Protein AF-A0A158RJI7-F1 (afdb_monomer)

pLDDT: mean 85.63, std 10.12, range [50.03, 93.5]

Nearest PDB structures (foldseek):
  5o2v-assembly1_A  TM=4.372E-01  e=3.463E+00  Homo sapiens
  1f9f-assembly2_C  TM=3.736E-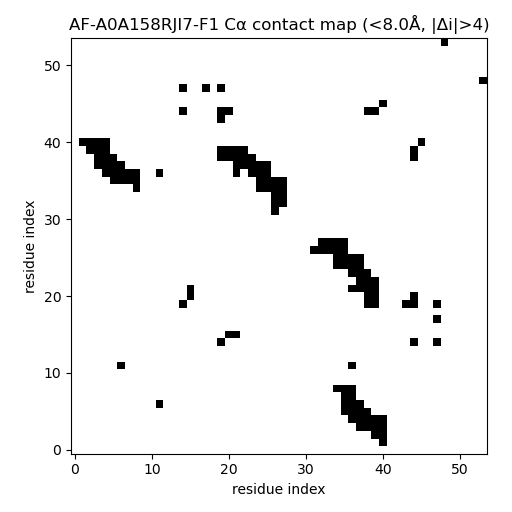01  e=4.525E+00  human papillomavirus 18
  2n8l-assembly1_A  TM=4.215E-01  e=7.723E+00  Gallus gallus

Mean predicted aligned error: 4.77 Å

Organism: Bacillus cereus (strain 03BB102) (NCBI:txid572264)

Solvent-accessible surface area (backbone atoms only — not comparable to full-atom values): 3329 Å² total; per-residue (Å²): 130,86,64,75,48,80,40,58,63,79,55,42,52,53,39,49,75,75,64,41,57,70,76,50,72,45,75,28,93,90,43,81,93,38,68,33,40,29,35,55,80,43,73,68,42,54,52,51,43,58,74,68,73,112

Radius of gyration: 11.08 Å; Cα contacts (8 Å, |Δi|>4): 71; chains: 1; bounding box: 27×24×26 Å

Secondary structure (DSSP, 8-state):
-PPEEEE-HHHHHHHHHTT--EEEEEE-TT-TT-EEEEEE-SHHHHHHHHHTT-

Foldseek 3Di:
DFDWDWDDPVVVVQCVVLPFAFDDKDQDPVDNVDITTTTGPDPSVVVSCVVVVD

Structure (mmCIF, N/CA/C/O backbone):
data_AF-A0A158RJI7-F1
#
_entry.id   AF-A0A158RJI7-F1
#
loop_
_atom_site.group_PDB
_atom_site.id
_atom_site.type_symbol
_atom_site.label_atom_id
_atom_site.label_alt_id
_atom_site.label_comp_id
_atom_site.label_asym_id
_atom_site.label_entity_id
_atom_site.label_seq_id
_atom_site.pdbx_PDB_ins_code
_atom_site.Cartn_x
_atom_site.Cartn_y
_atom_site.Cartn_z
_atom_site.occupancy
_atom_site.B_iso_or_equiv
_atom_site.auth_seq_id
_atom_site.auth_comp_id
_atom_site.auth_asym_id
_atom_site.auth_atom_id
_atom_site.pdbx_PDB_model_num
ATOM 1 N N . MET A 1 1 ? 12.192 -9.340 11.124 1.00 50.03 1 MET A N 1
ATOM 2 C CA . MET A 1 1 ? 10.807 -8.978 10.737 1.00 50.03 1 MET A CA 1
ATOM 3 C C . MET A 1 1 ? 10.864 -7.943 9.619 1.00 50.03 1 MET A C 1
ATOM 5 O O . MET A 1 1 ? 11.610 -6.979 9.765 1.00 50.03 1 MET A O 1
ATOM 9 N N . LYS A 1 2 ? 10.155 -8.145 8.495 1.00 57.69 2 LYS A N 1
ATOM 10 C CA . LYS A 1 2 ? 10.046 -7.119 7.437 1.00 57.69 2 LYS A CA 1
ATOM 11 C C . LYS A 1 2 ? 9.382 -5.871 8.043 1.00 57.69 2 LYS A C 1
ATOM 13 O O . LYS A 1 2 ? 8.384 -6.003 8.746 1.00 57.69 2 LYS A O 1
ATOM 18 N N . LYS A 1 3 ? 9.949 -4.679 7.830 1.00 61.75 3 LYS A N 1
ATOM 19 C CA . LYS A 1 3 ? 9.362 -3.430 8.340 1.00 61.75 3 LYS A CA 1
ATOM 20 C C . LYS A 1 3 ? 8.074 -3.140 7.565 1.00 61.75 3 LYS A C 1
ATOM 22 O O . LYS A 1 3 ? 8.118 -2.986 6.349 1.00 61.75 3 LYS A O 1
ATOM 27 N N . LYS A 1 4 ? 6.946 -3.078 8.271 1.00 68.81 4 LYS A N 1
ATOM 28 C CA . LYS A 1 4 ? 5.643 -2.679 7.728 1.00 68.81 4 LYS A CA 1
ATOM 29 C C . LYS A 1 4 ? 5.537 -1.152 7.765 1.00 68.81 4 LYS A C 1
ATOM 31 O O . LYS A 1 4 ? 5.921 -0.537 8.762 1.00 68.81 4 LYS A O 1
ATOM 36 N N . ARG A 1 5 ? 5.039 -0.528 6.694 1.00 74.06 5 ARG A N 1
ATOM 37 C CA . ARG A 1 5 ? 4.698 0.905 6.686 1.00 74.06 5 ARG A CA 1
ATOM 38 C C . ARG A 1 5 ? 3.194 1.073 6.523 1.00 74.06 5 ARG A C 1
ATOM 40 O O . ARG A 1 5 ? 2.618 0.503 5.604 1.00 74.06 5 ARG A O 1
ATOM 47 N N . ILE A 1 6 ? 2.607 1.861 7.419 1.00 77.19 6 ILE A N 1
ATOM 48 C CA . ILE A 1 6 ? 1.171 2.127 7.507 1.00 77.19 6 ILE A CA 1
ATOM 49 C C . ILE A 1 6 ? 0.865 3.475 6.857 1.00 77.19 6 ILE A C 1
ATOM 51 O O . ILE A 1 6 ? 1.509 4.475 7.180 1.00 77.19 6 ILE A O 1
ATOM 55 N N . PHE A 1 7 ? -0.150 3.519 5.990 1.00 82.62 7 PHE A N 1
ATOM 56 C CA . PHE A 1 7 ? -0.569 4.750 5.314 1.00 82.62 7 PHE A CA 1
ATOM 57 C C . PHE A 1 7 ? -2.080 4.998 5.395 1.00 82.62 7 PHE A C 1
ATOM 59 O O . PHE A 1 7 ? -2.884 4.070 5.491 1.00 82.62 7 PHE A O 1
ATOM 66 N N . LYS A 1 8 ? -2.463 6.283 5.324 1.00 81.81 8 LYS A N 1
ATOM 67 C CA . LYS A 1 8 ? -3.860 6.721 5.167 1.00 81.81 8 LYS A CA 1
ATOM 68 C C . LYS A 1 8 ? -4.391 6.320 3.786 1.00 81.81 8 LYS A C 1
ATOM 70 O O . LYS A 1 8 ? -3.621 6.268 2.828 1.00 81.81 8 LYS A O 1
ATOM 75 N N . LYS A 1 9 ? -5.713 6.146 3.669 1.00 86.31 9 LYS A N 1
ATOM 76 C CA . LYS A 1 9 ? -6.406 5.727 2.436 1.00 86.31 9 LYS A CA 1
ATOM 77 C C . LYS A 1 9 ? -5.976 6.508 1.184 1.00 86.31 9 LYS A C 1
ATOM 79 O O . LYS A 1 9 ? -5.553 5.898 0.213 1.00 86.31 9 LYS A O 1
ATOM 84 N N . SER A 1 10 ? -5.988 7.841 1.235 1.00 89.19 10 SER A N 1
ATOM 85 C CA . SER A 1 10 ? -5.652 8.690 0.078 1.00 89.19 10 SER A CA 1
ATOM 86 C C . SER A 1 10 ? -4.213 8.528 -0.423 1.00 89.19 10 SER A C 1
ATOM 88 O O . SER A 1 10 ? -3.937 8.694 -1.608 1.00 89.19 10 SER A O 1
ATOM 90 N N . LEU A 1 11 ? -3.276 8.207 0.469 1.00 89.62 11 LEU A N 1
ATOM 91 C CA . LEU A 1 11 ? -1.899 7.905 0.093 1.00 89.62 11 LEU A CA 1
ATOM 92 C C . LEU A 1 11 ? -1.768 6.468 -0.413 1.00 89.62 11 LEU A C 1
ATOM 94 O O . LEU A 1 11 ? -1.079 6.232 -1.399 1.00 89.62 11 LEU A O 1
ATOM 98 N N . ALA A 1 12 ? -2.454 5.523 0.226 1.00 91.69 12 ALA A N 1
ATOM 99 C CA . ALA A 1 12 ? -2.477 4.135 -0.212 1.00 91.69 1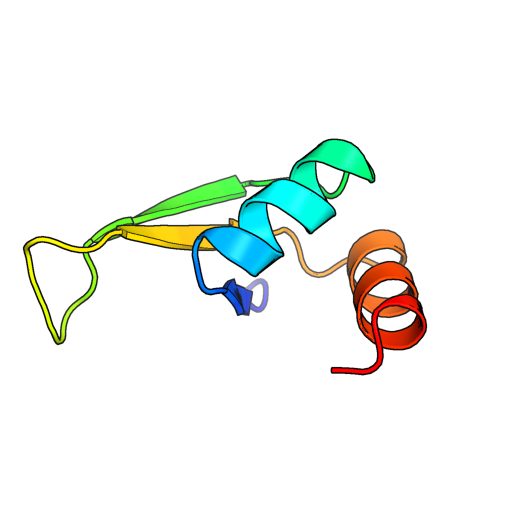2 ALA A CA 1
ATOM 100 C C . ALA A 1 12 ? -3.009 4.001 -1.648 1.00 91.69 12 ALA A C 1
ATOM 102 O O . ALA A 1 12 ? -2.386 3.325 -2.458 1.00 91.69 12 ALA A O 1
ATOM 103 N N . GLU A 1 13 ? -4.085 4.712 -1.996 1.00 92.38 13 GLU A N 1
ATOM 104 C CA . GLU A 1 13 ? -4.628 4.764 -3.361 1.00 92.38 13 GLU A CA 1
ATOM 105 C C . GLU A 1 13 ? -3.578 5.237 -4.375 1.00 92.38 13 GLU A C 1
ATOM 107 O O . GLU A 1 13 ? -3.358 4.580 -5.392 1.00 92.38 13 GLU A O 1
ATOM 112 N N . LYS A 1 14 ? -2.853 6.322 -4.070 1.00 93.19 14 LYS A N 1
ATOM 113 C CA . LYS A 1 14 ? -1.757 6.814 -4.924 1.00 93.19 14 LYS A CA 1
ATOM 114 C C . LYS A 1 14 ? -0.652 5.772 -5.089 1.00 93.19 14 LYS A C 1
ATOM 116 O O . LYS A 1 14 ? -0.186 5.542 -6.200 1.00 93.19 14 LYS A O 1
ATOM 121 N N . LEU A 1 15 ? -0.240 5.128 -3.998 1.00 92.81 15 LEU A N 1
ATOM 122 C CA . LEU A 1 15 ? 0.799 4.097 -4.022 1.00 92.81 15 LEU A CA 1
ATOM 123 C C . LEU A 1 15 ? 0.364 2.866 -4.833 1.00 92.81 15 LEU A C 1
ATOM 125 O O . LEU A 1 15 ? 1.183 2.314 -5.565 1.00 92.81 15 LEU A O 1
ATOM 129 N N . ILE A 1 16 ? -0.910 2.469 -4.763 1.00 91.62 16 ILE A N 1
ATOM 130 C CA . ILE A 1 16 ? -1.478 1.381 -5.576 1.00 91.62 16 ILE A CA 1
ATOM 131 C C . ILE A 1 16 ? -1.455 1.751 -7.062 1.00 91.62 16 ILE A C 1
ATOM 133 O O . ILE A 1 16 ? -0.998 0.949 -7.872 1.00 91.62 16 ILE A O 1
ATOM 137 N N . ILE A 1 17 ? -1.858 2.974 -7.420 1.00 93.50 17 ILE A N 1
ATOM 138 C CA . ILE A 1 17 ? -1.828 3.463 -8.811 1.00 93.50 17 ILE A CA 1
ATOM 139 C C . ILE A 1 17 ? -0.395 3.476 -9.369 1.00 93.50 17 ILE A C 1
ATOM 141 O O . ILE A 1 17 ? -0.168 3.090 -10.512 1.00 93.50 17 ILE A O 1
ATOM 145 N N . ILE A 1 18 ? 0.597 3.850 -8.553 1.00 92.31 18 ILE A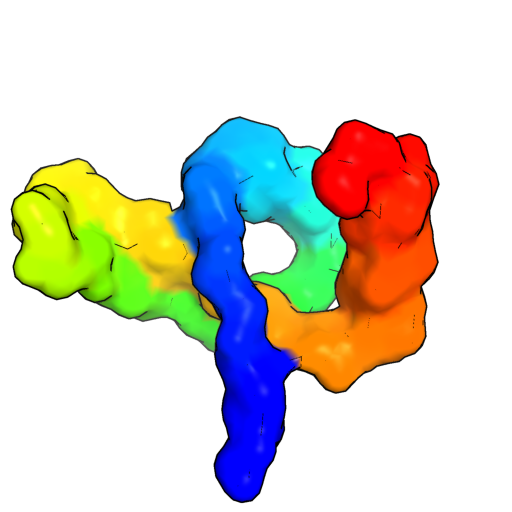 N 1
ATOM 146 C CA . ILE A 1 18 ? 2.029 3.813 -8.915 1.00 92.31 18 ILE A CA 1
ATOM 147 C C . ILE A 1 18 ? 2.560 2.359 -9.003 1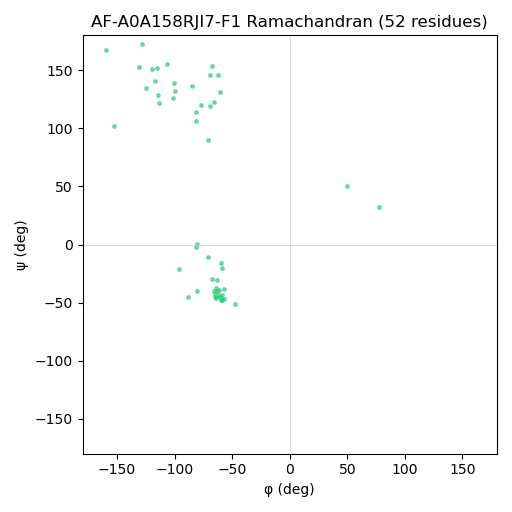.00 92.31 18 ILE A C 1
ATOM 149 O O . ILE A 1 18 ? 3.663 2.087 -9.498 1.00 92.31 18 ILE A O 1
ATOM 153 N N . GLY A 1 19 ? 1.777 1.382 -8.545 1.00 92.44 19 GLY A N 1
ATOM 154 C CA . GLY A 1 19 ? 2.109 -0.037 -8.541 1.00 92.44 19 GLY A CA 1
ATOM 155 C C . GLY A 1 19 ? 3.066 -0.427 -7.417 1.00 92.44 19 GLY A C 1
ATOM 156 O O . GLY A 1 19 ? 3.938 -1.277 -7.621 1.00 92.44 19 GLY A O 1
ATOM 15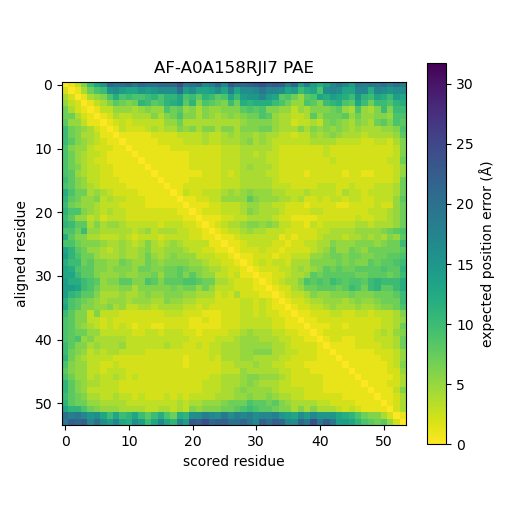7 N N . CYS A 1 20 ? 2.999 0.238 -6.263 1.00 92.94 20 CYS A N 1
ATOM 158 C CA . CYS A 1 20 ? 3.622 -0.260 -5.040 1.00 92.94 20 CYS A CA 1
ATOM 159 C C . CYS A 1 20 ? 2.877 -1.503 -4.541 1.00 92.94 20 CYS A C 1
ATOM 161 O O . CYS A 1 20 ? 1.660 -1.609 -4.670 1.00 92.94 20 CYS A O 1
ATOM 163 N N . ASN A 1 21 ? 3.620 -2.437 -3.949 1.00 91.88 21 ASN A N 1
ATOM 164 C CA . ASN A 1 21 ? 3.076 -3.725 -3.538 1.00 91.88 21 ASN A CA 1
ATOM 165 C C . ASN A 1 21 ? 2.350 -3.603 -2.190 1.00 91.88 21 ASN A C 1
ATOM 167 O O . ASN A 1 21 ? 3.006 -3.441 -1.157 1.00 91.88 21 ASN A O 1
ATOM 171 N N . LEU A 1 22 ? 1.017 -3.646 -2.208 1.00 91.56 22 LEU A N 1
ATOM 172 C CA . LEU A 1 22 ? 0.193 -3.765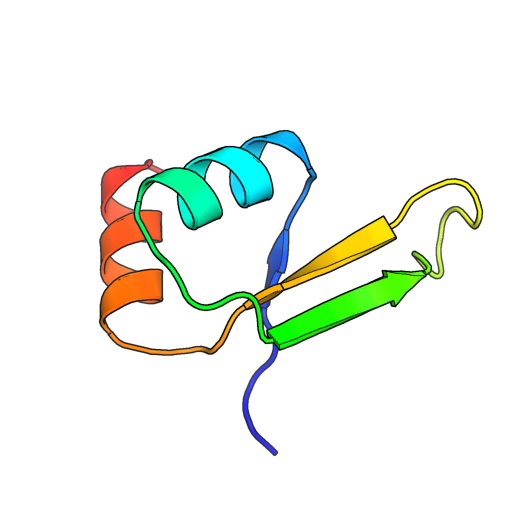 -1.006 1.00 91.56 22 LEU A CA 1
ATOM 173 C C . LEU A 1 22 ? 0.243 -5.224 -0.537 1.00 91.56 22 LEU A C 1
ATOM 175 O O . LEU A 1 22 ? -0.131 -6.119 -1.287 1.00 91.56 22 LEU A O 1
A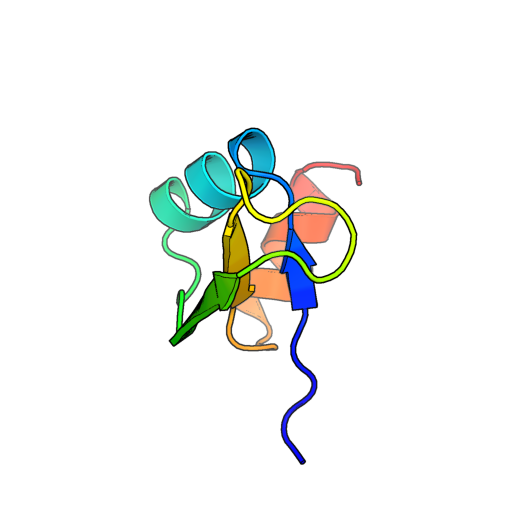TOM 179 N N . ILE A 1 23 ? 0.719 -5.461 0.683 1.00 91.12 23 ILE A N 1
ATOM 180 C CA . ILE A 1 23 ? 0.831 -6.813 1.247 1.00 91.12 23 ILE A CA 1
ATOM 181 C C . ILE A 1 23 ? -0.467 -7.202 1.949 1.00 91.12 23 ILE A C 1
ATOM 183 O O . ILE A 1 23 ? -0.938 -8.326 1.811 1.00 91.12 23 ILE A O 1
ATOM 187 N N . GLU A 1 24 ? -1.017 -6.287 2.742 1.00 89.88 24 GLU A N 1
ATOM 188 C CA . GLU A 1 24 ? -2.133 -6.574 3.639 1.00 89.88 24 GLU A CA 1
ATOM 189 C C . GLU A 1 24 ? -2.861 -5.285 4.036 1.00 89.88 24 GLU A C 1
ATOM 191 O O . GLU A 1 24 ? -2.373 -4.160 3.858 1.00 89.88 24 GLU A O 1
ATOM 196 N N . THR A 1 25 ? -4.035 -5.478 4.620 1.00 90.81 25 THR A N 1
ATOM 197 C CA . THR A 1 25 ? -4.801 -4.445 5.307 1.00 90.81 25 THR A CA 1
ATOM 198 C C . THR A 1 25 ? -5.091 -4.912 6.724 1.00 90.81 25 THR A C 1
ATOM 200 O O . THR A 1 25 ? -5.522 -6.048 6.907 1.00 90.81 25 THR A O 1
ATOM 203 N N . GLU A 1 26 ? -4.898 -4.045 7.712 1.00 87.75 26 GLU A N 1
ATOM 204 C CA . GLU A 1 26 ? -5.185 -4.353 9.119 1.00 87.75 26 GLU A CA 1
ATOM 205 C C . GLU A 1 26 ? -6.249 -3.373 9.657 1.00 87.75 26 GLU A C 1
ATOM 207 O O . GLU A 1 26 ? -6.341 -2.236 9.174 1.00 87.75 26 GLU A O 1
ATOM 212 N N . PRO A 1 27 ? -7.080 -3.766 10.638 1.00 86.94 27 PRO A N 1
ATOM 213 C CA . PRO A 1 27 ? -7.950 -2.822 11.334 1.00 86.94 27 PRO A CA 1
ATOM 214 C C . PRO A 1 27 ? -7.113 -1.774 12.079 1.00 86.94 27 PRO A C 1
ATOM 216 O O . PRO A 1 27 ? -6.023 -2.050 12.582 1.00 86.94 27 PRO A O 1
ATOM 219 N N . ASN A 1 28 ? -7.604 -0.539 12.152 1.00 84.75 28 ASN A N 1
ATOM 220 C CA . ASN A 1 28 ? -6.910 0.516 12.875 1.00 84.75 28 ASN A CA 1
ATOM 221 C C . ASN A 1 28 ? -7.201 0.416 14.379 1.00 84.75 28 ASN A C 1
ATOM 223 O O . ASN A 1 28 ? -8.304 0.705 14.832 1.00 84.75 28 ASN A O 1
ATOM 227 N N . ASN A 1 29 ? -6.171 0.113 15.170 1.00 84.06 29 ASN A N 1
ATOM 228 C CA . ASN A 1 29 ? -6.285 -0.054 16.625 1.00 84.06 29 ASN A CA 1
ATOM 229 C C . ASN A 1 29 ? -6.790 1.184 17.392 1.00 84.06 29 ASN A C 1
ATOM 231 O O . ASN A 1 29 ? -7.151 1.067 18.557 1.00 84.06 29 ASN A O 1
ATOM 235 N N . ARG A 1 30 ? -6.773 2.380 16.788 1.00 84.12 30 ARG A N 1
ATOM 236 C CA . ARG A 1 30 ? -7.295 3.613 17.407 1.00 84.12 30 ARG A CA 1
ATOM 237 C C . ARG A 1 30 ? -8.728 3.936 16.991 1.00 84.12 30 ARG A C 1
ATOM 239 O O . ARG A 1 30 ? -9.373 4.739 17.654 1.00 84.12 30 ARG A O 1
ATOM 246 N N . ASN A 1 31 ? -9.189 3.394 15.869 1.00 86.00 31 ASN A N 1
ATOM 247 C CA . ASN A 1 31 ? -10.530 3.618 15.348 1.00 86.00 31 ASN A CA 1
ATOM 248 C C . ASN A 1 31 ? -10.935 2.401 14.519 1.00 86.00 31 ASN A C 1
ATOM 250 O O . ASN A 1 31 ? -10.527 2.269 13.367 1.00 86.00 31 ASN A O 1
ATOM 254 N N . GLU A 1 32 ? -11.756 1.545 15.111 1.00 84.75 32 GLU A N 1
ATOM 255 C CA . GLU A 1 32 ? -12.221 0.281 14.534 1.00 84.75 32 GLU A CA 1
ATOM 256 C C . GLU A 1 32 ? -12.976 0.431 13.203 1.00 84.75 32 GLU A C 1
ATOM 258 O O . GLU A 1 32 ? -13.015 -0.506 12.412 1.00 84.75 32 GLU A O 1
ATOM 263 N N . ASN A 1 33 ? -13.494 1.626 12.897 1.00 86.75 33 ASN A N 1
ATOM 264 C CA . ASN A 1 33 ? -14.150 1.919 11.620 1.00 86.75 33 ASN A CA 1
ATOM 265 C C . ASN A 1 33 ? -13.161 2.246 10.486 1.00 86.75 33 ASN A C 1
ATOM 267 O O . ASN A 1 33 ? -13.575 2.527 9.359 1.00 86.75 33 ASN A O 1
ATOM 271 N N . LEU A 1 34 ? -11.854 2.273 10.767 1.00 83.38 34 LEU A N 1
ATOM 272 C CA . LEU A 1 34 ? -10.809 2.570 9.793 1.00 83.38 34 LEU A CA 1
ATOM 273 C C . LEU A 1 34 ? -9.903 1.363 9.555 1.00 83.38 34 LEU A C 1
ATOM 275 O O . LEU A 1 34 ? -9.645 0.548 10.436 1.00 83.38 34 LEU A O 1
ATOM 279 N N . VAL A 1 35 ? -9.345 1.317 8.349 1.00 87.31 35 VAL A N 1
ATOM 280 C CA . VAL A 1 35 ? -8.398 0.291 7.906 1.00 87.31 35 VAL A CA 1
ATOM 281 C C . VAL A 1 35 ? -7.059 0.950 7.591 1.00 87.31 35 VAL A C 1
ATOM 283 O O . VAL A 1 35 ? -7.010 2.051 7.031 1.00 87.31 35 VAL A O 1
ATOM 286 N N . VAL A 1 36 ? -5.969 0.284 7.961 1.00 86.94 36 VAL A N 1
ATOM 287 C CA . VAL A 1 36 ? -4.606 0.666 7.597 1.00 86.94 36 VAL A CA 1
ATOM 288 C C . VAL A 1 36 ? -4.104 -0.183 6.436 1.00 86.94 36 VAL A C 1
ATOM 290 O O . VAL A 1 36 ? -4.327 -1.389 6.387 1.00 86.94 36 VAL A O 1
ATOM 293 N N . TYR A 1 37 ? -3.411 0.460 5.499 1.00 91.12 37 TYR A N 1
ATOM 294 C CA . TYR A 1 37 ? -2.847 -0.188 4.317 1.00 91.12 37 TYR A CA 1
ATOM 295 C C . TYR A 1 37 ? -1.357 -0.410 4.527 1.00 91.12 37 TYR A C 1
ATOM 297 O O . TYR A 1 37 ? -0.631 0.547 4.823 1.00 91.12 37 TYR A O 1
ATOM 305 N N . VAL A 1 38 ? -0.909 -1.652 4.360 1.00 89.62 38 VAL A N 1
ATOM 306 C CA . VAL A 1 38 ? 0.474 -2.051 4.610 1.00 89.62 38 VAL A CA 1
ATOM 307 C C . VAL A 1 38 ? 1.151 -2.451 3.309 1.00 89.62 38 VAL A C 1
ATOM 309 O O . VAL A 1 38 ? 0.737 -3.385 2.624 1.00 89.62 38 VAL A O 1
ATOM 312 N N . PHE A 1 39 ? 2.239 -1.758 2.986 1.00 91.94 39 PHE A N 1
ATOM 313 C CA . PHE A 1 39 ? 3.012 -2.003 1.771 1.00 91.94 39 PHE A CA 1
ATOM 314 C C . PHE A 1 39 ? 4.340 -2.690 2.070 1.00 91.94 39 PHE 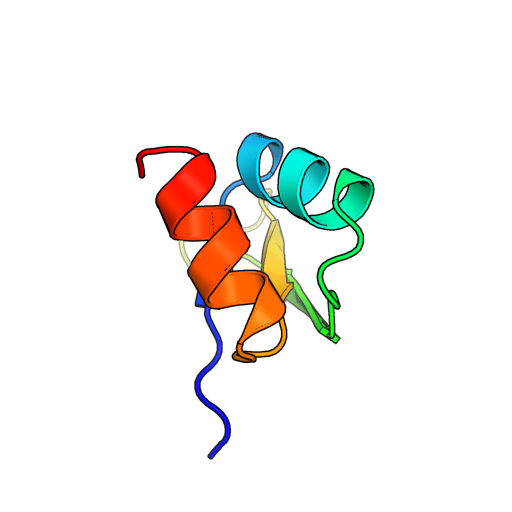A C 1
ATOM 316 O O . PHE A 1 39 ? 4.918 -2.530 3.150 1.00 91.94 39 PHE A O 1
ATOM 323 N N . GLU A 1 40 ? 4.859 -3.402 1.073 1.00 90.62 40 GLU A N 1
ATOM 324 C CA . GLU A 1 40 ? 6.203 -3.962 1.124 1.00 90.62 40 GLU A CA 1
ATOM 325 C C . GLU A 1 40 ? 7.261 -2.856 1.138 1.00 90.62 40 GLU A C 1
ATOM 327 O O . GLU A 1 40 ? 7.345 -2.051 0.208 1.00 90.62 40 GLU A O 1
ATOM 332 N N . ASP A 1 41 ? 8.113 -2.839 2.168 1.00 89.56 41 ASP A N 1
ATOM 333 C CA . ASP A 1 41 ? 9.260 -1.929 2.223 1.00 89.56 41 ASP A CA 1
ATOM 334 C C . ASP A 1 41 ? 10.335 -2.346 1.212 1.00 89.56 41 ASP A C 1
ATOM 336 O O . ASP A 1 41 ? 11.245 -3.122 1.506 1.00 89.56 41 ASP A O 1
ATOM 340 N N . ASN A 1 42 ? 10.212 -1.808 0.000 1.00 90.62 42 ASN A N 1
ATOM 341 C CA . ASN A 1 42 ? 11.142 -2.007 -1.100 1.00 90.62 42 ASN A CA 1
ATOM 342 C C . ASN A 1 42 ? 11.593 -0.667 -1.713 1.00 90.62 42 ASN A C 1
ATOM 344 O O . ASN A 1 42 ? 11.097 0.415 -1.382 1.00 90.62 42 ASN A O 1
ATOM 348 N N . LYS A 1 43 ? 12.561 -0.731 -2.636 1.00 92.44 43 LYS A N 1
ATOM 349 C CA . LYS A 1 43 ? 13.118 0.457 -3.308 1.00 92.44 43 LYS A CA 1
ATOM 350 C C . LYS A 1 43 ? 12.038 1.280 -4.022 1.00 92.44 43 LYS A C 1
ATOM 352 O O . LYS A 1 43 ? 12.087 2.506 -3.967 1.00 92.44 43 LYS A O 1
ATOM 357 N N . LYS A 1 44 ? 11.054 0.623 -4.646 1.00 92.50 44 LYS A N 1
ATOM 358 C CA . LYS A 1 44 ? 9.957 1.291 -5.360 1.00 92.50 44 LYS A CA 1
ATOM 359 C C . LYS A 1 44 ? 9.090 2.106 -4.404 1.00 92.50 44 LYS A C 1
ATOM 361 O O . LYS A 1 44 ? 8.816 3.267 -4.694 1.00 92.50 44 LYS A O 1
ATOM 366 N N . LEU A 1 45 ? 8.718 1.537 -3.255 1.00 92.38 45 LEU A N 1
ATOM 367 C CA . LEU A 1 45 ? 7.959 2.245 -2.227 1.00 92.38 45 LEU A CA 1
ATOM 368 C C . LEU A 1 45 ? 8.722 3.481 -1.741 1.00 92.38 45 LEU A C 1
ATOM 370 O O . LEU A 1 45 ? 8.160 4.568 -1.699 1.00 92.38 45 LEU A O 1
ATOM 374 N N . ARG A 1 46 ? 10.016 3.339 -1.431 1.00 91.62 46 ARG A N 1
ATOM 375 C CA . ARG A 1 46 ? 10.845 4.454 -0.942 1.00 91.62 46 ARG A CA 1
ATOM 376 C C . ARG A 1 46 ? 10.923 5.606 -1.943 1.00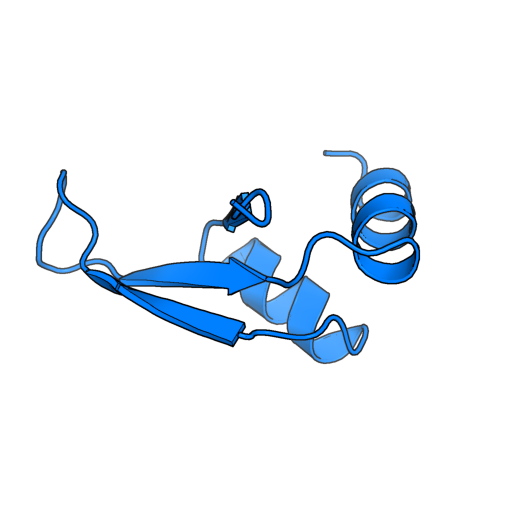 91.62 46 ARG A C 1
ATOM 378 O O . ARG A 1 46 ? 10.675 6.740 -1.559 1.00 91.62 46 ARG A O 1
ATOM 385 N N . LEU A 1 47 ? 11.198 5.308 -3.214 1.00 93.31 47 LEU A N 1
ATOM 386 C CA . LEU A 1 47 ? 11.249 6.319 -4.277 1.00 93.31 47 LEU A CA 1
ATOM 387 C C . LEU A 1 47 ? 9.893 6.996 -4.498 1.00 93.31 47 LEU A C 1
ATOM 389 O O . LEU A 1 47 ? 9.835 8.207 -4.681 1.00 93.31 47 LEU A O 1
ATOM 393 N N . SER A 1 48 ? 8.807 6.223 -4.437 1.00 92.00 48 SER A N 1
ATOM 394 C CA . SER A 1 48 ? 7.448 6.747 -4.609 1.00 92.00 48 SER A CA 1
ATOM 395 C C . SER A 1 48 ? 7.069 7.696 -3.471 1.00 92.00 48 SER A C 1
ATOM 397 O O . SER A 1 48 ? 6.483 8.742 -3.717 1.00 92.00 48 SER A O 1
ATOM 399 N N . LEU A 1 49 ? 7.457 7.376 -2.231 1.00 90.75 49 LEU A N 1
ATOM 400 C CA . LEU A 1 49 ? 7.249 8.261 -1.082 1.00 90.75 49 LEU A CA 1
ATOM 401 C C . LEU A 1 49 ? 8.051 9.562 -1.206 1.00 90.75 49 LEU A C 1
ATOM 403 O O . LEU A 1 49 ? 7.496 10.627 -0.960 1.00 90.75 49 LEU A O 1
ATOM 407 N N . THR A 1 50 ? 9.312 9.493 -1.648 1.00 90.56 50 THR A N 1
ATOM 408 C CA . THR A 1 50 ? 10.128 10.690 -1.913 1.00 90.56 50 THR A CA 1
ATOM 409 C C . THR A 1 50 ? 9.511 11.568 -3.004 1.00 90.56 50 THR A C 1
ATOM 411 O O . THR A 1 50 ? 9.436 12.782 -2.839 1.00 90.56 50 THR A O 1
ATOM 414 N N . ALA A 1 51 ? 9.028 10.969 -4.097 1.00 87.88 51 ALA A N 1
ATOM 415 C CA . ALA A 1 51 ? 8.404 11.698 -5.203 1.00 87.88 51 ALA A CA 1
ATOM 416 C C . ALA A 1 51 ? 7.067 12.355 -4.819 1.00 87.88 51 ALA A C 1
ATOM 418 O O . ALA A 1 51 ? 6.707 13.388 -5.373 1.00 87.88 51 ALA A O 1
ATOM 419 N N . LEU A 1 52 ? 6.336 11.772 -3.866 1.00 85.56 52 LEU A N 1
ATOM 420 C CA . LEU A 1 52 ? 5.077 12.318 -3.356 1.00 85.56 52 LEU A CA 1
ATOM 421 C C . LEU A 1 52 ? 5.270 13.432 -2.307 1.00 85.56 52 LEU A C 1
ATOM 423 O O . LEU A 1 52 ? 4.267 13.952 -1.823 1.00 85.56 52 LEU A O 1
ATOM 427 N N . SER A 1 53 ? 6.519 13.799 -1.979 1.00 66.25 53 SER A N 1
ATOM 428 C CA . SER A 1 53 ? 6.879 14.849 -1.009 1.00 66.25 53 SER A CA 1
ATOM 429 C C . SER A 1 53 ? 6.150 14.719 0.338 1.00 66.25 53 SER A C 1
ATOM 431 O O . SER A 1 53 ? 5.552 15.678 0.826 1.00 66.25 53 SER A O 1
ATOM 433 N N . ILE A 1 54 ? 6.188 13.516 0.924 1.00 55.47 54 ILE A N 1
ATOM 434 C CA . ILE A 1 54 ? 5.745 13.228 2.302 1.00 55.47 54 ILE A CA 1
ATOM 435 C C . ILE A 1 54 ? 6.947 13.132 3.230 1.00 55.47 54 ILE A C 1
ATOM 437 O O . ILE A 1 54 ? 7.950 12.507 2.813 1.00 55.47 54 ILE A O 1
#

Sequence (54 aa):
MKKKRIFKKSLAEKLIIIGCNLIETEPNNRNENLVVYVFEDNKKLRLSLTALSI